Protein AF-A0A358N2P1-F1 (afdb_monomer_lite)

Sequence (95 aa):
FMPDKLRRDQVVLDLVKAFDSAGKPIAAICHGGWIPISAGVY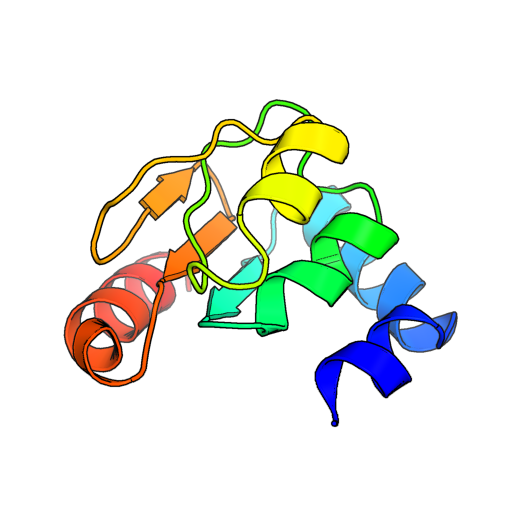RGIRVTGSPGIKDDLVNAGAIYVDEAVVVDGHHVTSRRPEDLPAFCRELIRLI

Radius of gyration: 11.96 Å; chains: 1; bounding box: 27×28×31 Å

Secondary structure (DSSP, 8-state):
-HHHHHTT-HHHHHHHHHHHHTT--EEEETTTTHHHHHHTTTTT-EE---GGGHHHHHHTT-EE---SEEEETTEEEESSGGGHHHHHHHHHTT-

pLDDT: mean 97.61, std 3.9, range [64.19, 98.81]

Foldseek 3Di:
DPLVVLLPDPVLLVVLLVCLVVLAADEAEASNVSNCLSSLNAADAEEEHAPVCQVSSVVSNHNYDPDQWDDGRRYIYGYDPVSVVVRVVVNVVRD

Structure (mmCIF, N/CA/C/O backbone):
data_AF-A0A358N2P1-F1
#
_entry.id   AF-A0A358N2P1-F1
#
loop_
_atom_site.group_PDB
_atom_site.id
_atom_site.type_symbol
_atom_site.label_atom_id
_atom_site.label_alt_id
_atom_site.label_comp_id
_atom_site.label_asym_id
_atom_site.label_entity_id
_atom_site.label_seq_id
_atom_site.pdbx_PDB_ins_code
_atom_site.Cartn_x
_atom_site.Cartn_y
_atom_site.Cartn_z
_atom_site.occupancy
_atom_site.B_iso_or_equiv
_atom_site.auth_seq_id
_atom_site.auth_comp_id
_atom_site.auth_asym_id
_atom_site.auth_atom_id
_atom_site.pdbx_PDB_model_num
ATOM 1 N N . PHE A 1 1 ? 14.985 -1.789 3.943 1.00 64.19 1 PHE A N 1
ATOM 2 C CA . PHE A 1 1 ? 14.303 -1.108 2.819 1.00 64.19 1 PHE A CA 1
ATOM 3 C C . PHE A 1 1 ? 13.188 -0.218 3.369 1.00 64.19 1 PHE A C 1
ATOM 5 O O . PHE A 1 1 ? 12.605 -0.574 4.383 1.00 64.19 1 PHE A O 1
ATOM 12 N N . MET A 1 2 ? 12.926 0.947 2.765 1.00 88.44 2 MET A N 1
ATOM 13 C CA . MET A 1 2 ? 12.067 2.013 3.325 1.00 88.44 2 MET A CA 1
ATOM 14 C C . MET A 1 2 ? 10.668 1.572 3.831 1.00 88.44 2 MET A C 1
ATOM 16 O O . MET A 1 2 ? 10.376 1.880 4.986 1.00 88.44 2 MET A O 1
ATOM 20 N N . PRO A 1 3 ? 9.812 0.856 3.064 1.00 91.19 3 PRO A N 1
ATOM 21 C CA . PRO A 1 3 ? 8.447 0.550 3.520 1.00 91.19 3 PRO A CA 1
ATOM 22 C C . PRO A 1 3 ? 8.410 -0.370 4.750 1.00 91.19 3 PRO A C 1
ATOM 24 O O . PRO A 1 3 ? 7.551 -0.206 5.610 1.00 91.19 3 PRO A O 1
ATOM 27 N N . ASP A 1 4 ? 9.391 -1.265 4.902 1.00 95.56 4 ASP A N 1
ATOM 28 C CA . ASP A 1 4 ? 9.554 -2.087 6.109 1.00 95.56 4 ASP A CA 1
ATOM 29 C C . ASP A 1 4 ? 9.889 -1.255 7.364 1.00 95.56 4 ASP A C 1
ATOM 31 O O . ASP A 1 4 ? 9.498 -1.593 8.484 1.00 95.56 4 ASP A O 1
ATOM 35 N N . LYS A 1 5 ? 10.598 -0.135 7.199 1.00 96.88 5 LYS A N 1
ATOM 36 C CA . LYS A 1 5 ? 10.872 0.773 8.318 1.00 96.88 5 LYS A CA 1
ATOM 37 C C . LYS A 1 5 ? 9.614 1.557 8.700 1.00 96.88 5 LYS A C 1
ATOM 39 O O . LYS A 1 5 ? 9.302 1.656 9.880 1.00 96.88 5 LYS A O 1
ATOM 44 N N . LEU A 1 6 ? 8.877 2.061 7.707 1.00 97.56 6 LEU A N 1
ATOM 45 C CA . LEU A 1 6 ? 7.692 2.900 7.921 1.00 97.56 6 LEU A CA 1
ATOM 46 C C . LEU A 1 6 ? 6.482 2.128 8.461 1.00 97.56 6 LEU A C 1
ATOM 48 O O . LEU A 1 6 ? 5.741 2.664 9.273 1.00 97.56 6 LEU A O 1
ATOM 52 N N . ARG A 1 7 ? 6.294 0.855 8.089 1.00 97.62 7 ARG A N 1
ATOM 53 C CA . ARG A 1 7 ? 5.176 0.029 8.593 1.00 97.62 7 ARG A CA 1
ATOM 54 C C . ARG A 1 7 ? 5.219 -0.245 10.108 1.00 97.62 7 ARG A C 1
ATOM 56 O O . ARG A 1 7 ? 4.277 -0.818 10.645 1.00 97.62 7 ARG A O 1
ATOM 63 N N . ARG A 1 8 ? 6.334 0.084 10.771 1.00 97.75 8 ARG A N 1
ATOM 64 C CA . ARG A 1 8 ? 6.557 -0.054 12.221 1.00 97.75 8 ARG A CA 1
ATOM 65 C C . ARG A 1 8 ? 6.475 1.285 12.961 1.00 97.75 8 ARG A C 1
ATOM 67 O O . ARG A 1 8 ? 6.593 1.303 14.181 1.00 97.75 8 ARG A O 1
ATOM 74 N N . ASP A 1 9 ? 6.317 2.389 12.234 1.00 98.31 9 ASP A N 1
ATOM 75 C CA . ASP A 1 9 ? 6.218 3.730 12.798 1.00 98.31 9 ASP A CA 1
ATOM 76 C C . ASP A 1 9 ? 4.751 4.063 13.094 1.00 98.31 9 ASP A C 1
ATOM 78 O O . ASP A 1 9 ? 3.918 4.112 12.188 1.00 98.31 9 ASP A O 1
ATOM 82 N N . GLN A 1 10 ? 4.433 4.304 14.367 1.00 98.31 10 GLN A N 1
ATOM 83 C CA . GLN A 1 10 ? 3.060 4.556 14.800 1.00 98.31 10 GLN A CA 1
ATOM 84 C C . GLN A 1 10 ? 2.455 5.811 14.155 1.00 98.31 10 GLN A C 1
ATOM 86 O O . GLN A 1 10 ? 1.282 5.794 13.793 1.00 98.31 10 GLN A O 1
ATOM 91 N N . VAL A 1 11 ? 3.250 6.863 13.929 1.00 98.50 11 VAL A N 1
ATOM 92 C CA . VAL A 1 11 ? 2.774 8.108 13.305 1.00 98.50 11 VAL A CA 1
ATOM 93 C C . VAL A 1 11 ? 2.346 7.847 11.862 1.00 98.50 11 VAL A C 1
ATOM 95 O O . VAL A 1 11 ? 1.321 8.358 11.411 1.00 98.50 11 VAL A O 1
ATOM 98 N N . VAL A 1 12 ? 3.093 7.008 11.140 1.00 98.44 12 VAL A N 1
ATOM 99 C CA . VAL A 1 12 ? 2.738 6.602 9.773 1.00 98.44 12 VAL A CA 1
ATOM 100 C C . VAL A 1 12 ? 1.454 5.775 9.768 1.00 98.44 12 VAL A C 1
ATOM 102 O O . VAL A 1 12 ? 0.576 6.016 8.940 1.00 98.44 12 VAL A O 1
ATOM 105 N N . LEU A 1 13 ? 1.325 4.811 10.682 1.00 98.75 13 LEU A N 1
ATOM 106 C CA . L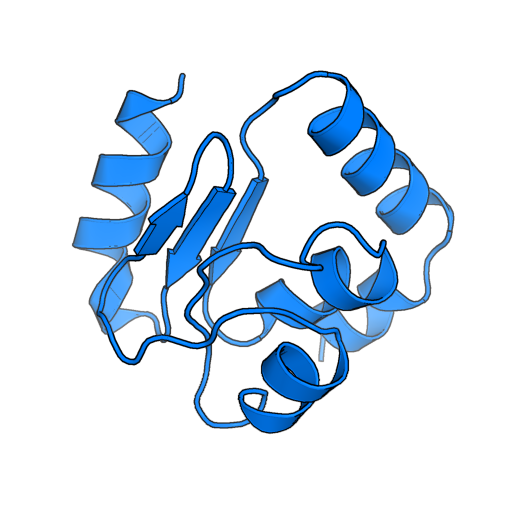EU A 1 13 ? 0.135 3.962 10.751 1.00 98.75 13 LEU A CA 1
ATOM 107 C C . LEU A 1 13 ? -1.123 4.769 11.089 1.00 98.75 13 LEU A C 1
ATOM 109 O O . LEU A 1 13 ? -2.165 4.551 10.472 1.00 98.75 13 LEU A O 1
ATOM 113 N N . ASP A 1 14 ? -1.027 5.715 12.022 1.00 98.75 14 ASP A N 1
ATOM 114 C CA . ASP A 1 14 ? -2.150 6.570 12.412 1.00 98.75 14 ASP A CA 1
ATOM 115 C C . ASP A 1 14 ? -2.554 7.523 11.281 1.00 98.75 14 ASP A C 1
ATOM 117 O O . ASP A 1 14 ? -3.746 7.708 11.032 1.00 98.75 14 ASP A O 1
ATOM 121 N N . LEU A 1 15 ? -1.585 8.050 10.524 1.00 98.69 15 LEU A N 1
ATOM 122 C CA . LEU A 1 15 ? -1.858 8.842 9.324 1.00 98.69 15 LEU A CA 1
ATOM 123 C C . LEU A 1 15 ? -2.630 8.032 8.272 1.00 98.69 15 LEU A C 1
ATOM 125 O O . LEU A 1 15 ? -3.627 8.516 7.738 1.00 98.69 15 LEU A O 1
ATOM 129 N N . VAL A 1 16 ? -2.198 6.799 7.987 1.00 98.69 16 VAL A N 1
ATOM 130 C CA . VAL A 1 16 ? -2.864 5.934 6.999 1.00 98.69 16 VAL A CA 1
ATOM 131 C C . VAL A 1 16 ? -4.286 5.585 7.443 1.00 98.69 16 VAL A C 1
ATOM 133 O O . VAL A 1 16 ? -5.209 5.695 6.641 1.00 98.69 16 VAL A O 1
ATOM 136 N N . LYS A 1 17 ? -4.496 5.254 8.724 1.00 98.81 17 LYS A N 1
ATOM 137 C CA . LYS A 1 17 ? -5.839 5.013 9.283 1.00 98.81 17 LYS A CA 1
ATOM 138 C C . LYS A 1 17 ? -6.736 6.248 9.213 1.00 98.81 17 LYS A C 1
ATOM 140 O O . LYS A 1 17 ? -7.925 6.120 8.928 1.00 98.81 17 LYS A O 1
ATOM 145 N N . ALA A 1 18 ? -6.189 7.437 9.467 1.00 98.81 18 ALA A N 1
ATOM 146 C CA . ALA A 1 18 ? -6.939 8.686 9.373 1.00 98.81 18 ALA A CA 1
ATOM 147 C C . ALA A 1 18 ? -7.354 8.995 7.926 1.00 98.81 18 ALA A C 1
ATOM 149 O O . ALA A 1 18 ? -8.464 9.471 7.699 1.00 98.81 18 ALA A O 1
ATOM 150 N N . PHE A 1 19 ? -6.489 8.705 6.947 1.00 98.69 19 PHE A N 1
ATOM 151 C CA . PHE A 1 19 ? -6.832 8.816 5.526 1.00 98.69 19 PHE A CA 1
ATOM 152 C C . PHE A 1 19 ? -7.944 7.844 5.142 1.00 98.69 19 PHE A C 1
ATOM 154 O O . PHE A 1 19 ? -8.921 8.263 4.526 1.00 98.69 19 PHE A O 1
ATOM 161 N N . ASP A 1 20 ? -7.823 6.590 5.572 1.00 98.69 20 ASP A N 1
ATOM 162 C CA . ASP A 1 20 ? -8.803 5.542 5.300 1.00 98.69 20 ASP A CA 1
ATOM 163 C C . ASP A 1 20 ? -10.181 5.892 5.875 1.00 98.69 20 ASP A C 1
ATOM 165 O O . ASP A 1 20 ? -11.182 5.921 5.163 1.00 98.69 20 ASP A O 1
ATOM 169 N N . SER A 1 21 ? -10.211 6.297 7.148 1.00 98.50 21 SER A N 1
ATOM 170 C CA . SER A 1 21 ? -11.442 6.684 7.851 1.00 98.50 21 SER A CA 1
ATOM 171 C C . SER A 1 21 ? -12.115 7.919 7.241 1.00 98.50 21 SER A C 1
ATOM 173 O O . SER A 1 21 ? -13.318 8.109 7.399 1.00 98.50 21 SER A O 1
ATOM 175 N N . ALA A 1 22 ? -11.347 8.772 6.560 1.00 98.44 22 ALA A N 1
ATOM 176 C CA . ALA A 1 22 ? -11.846 9.958 5.872 1.00 98.44 22 ALA A CA 1
ATOM 177 C C . ALA A 1 22 ? -12.184 9.706 4.389 1.00 98.44 22 ALA A C 1
ATOM 179 O O . ALA A 1 22 ? -12.518 10.663 3.690 1.00 98.44 22 ALA A O 1
ATOM 180 N N . GLY A 1 23 ? -12.056 8.468 3.891 1.00 97.94 23 GLY A N 1
ATOM 181 C CA . GLY A 1 23 ? -12.263 8.127 2.480 1.00 97.94 23 GLY A CA 1
ATOM 182 C C . GLY A 1 23 ? -11.287 8.831 1.531 1.00 97.94 23 GLY A C 1
ATOM 183 O O . GLY A 1 23 ? -11.621 9.094 0.377 1.00 97.94 23 GLY A O 1
ATOM 184 N N . LYS A 1 24 ? -10.099 9.208 2.022 1.00 98.38 24 LYS A N 1
ATOM 185 C CA . LYS A 1 24 ? -9.078 9.893 1.221 1.00 98.38 24 LYS A CA 1
ATOM 186 C C . LYS A 1 24 ? -8.233 8.886 0.444 1.00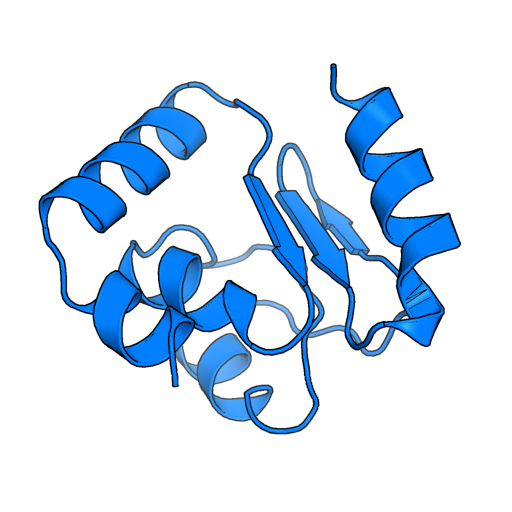 98.38 24 LYS A C 1
ATOM 188 O O . LYS A 1 24 ? -8.011 7.785 0.943 1.00 98.38 24 LYS A O 1
ATOM 193 N N . PRO A 1 25 ? -7.678 9.268 -0.721 1.00 98.19 25 PRO A N 1
ATOM 194 C CA . PRO A 1 25 ? -6.886 8.352 -1.532 1.00 98.19 25 PRO A CA 1
ATOM 195 C C . PRO A 1 25 ? -5.719 7.710 -0.764 1.00 98.19 25 PRO A C 1
ATOM 197 O O . PRO A 1 25 ? -4.884 8.410 -0.185 1.00 98.19 25 PRO A O 1
ATOM 200 N N . ILE A 1 26 ? -5.630 6.378 -0.808 1.00 98.56 26 ILE A N 1
ATOM 201 C CA . ILE A 1 26 ? -4.497 5.581 -0.321 1.00 98.56 26 ILE A CA 1
ATOM 202 C C . ILE A 1 26 ? -3.902 4.836 -1.509 1.00 98.56 26 ILE A C 1
ATOM 204 O O . ILE A 1 26 ? -4.468 3.863 -2.009 1.00 98.56 26 ILE A O 1
ATOM 208 N N . ALA A 1 27 ? -2.729 5.287 -1.947 1.00 98.44 27 ALA A N 1
ATOM 209 C CA . ALA A 1 27 ? -2.068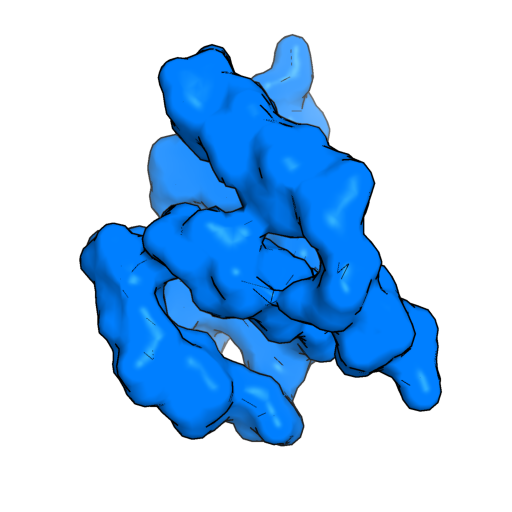 4.759 -3.128 1.00 98.44 27 ALA A CA 1
ATOM 210 C C . ALA A 1 27 ? -0.774 4.019 -2.758 1.00 98.44 27 ALA A C 1
ATOM 212 O O . ALA A 1 27 ? 0.111 4.596 -2.126 1.00 98.44 27 ALA A O 1
ATOM 213 N N . ALA A 1 28 ? -0.641 2.752 -3.155 1.00 98.31 28 ALA A N 1
ATOM 214 C CA . ALA A 1 28 ? 0.532 1.935 -2.844 1.00 98.31 28 ALA A CA 1
ATOM 215 C C . ALA A 1 28 ? 1.029 1.146 -4.060 1.00 98.31 28 ALA A C 1
ATOM 217 O O . ALA A 1 28 ? 0.278 0.431 -4.711 1.00 98.31 28 ALA A O 1
ATOM 218 N N . ILE A 1 29 ? 2.328 1.224 -4.342 1.00 98.44 29 ILE A N 1
ATOM 219 C CA . ILE A 1 29 ? 2.956 0.509 -5.457 1.00 98.44 29 ILE A CA 1
ATOM 220 C C . ILE A 1 29 ? 4.077 -0.406 -4.961 1.00 98.44 29 ILE A C 1
ATOM 222 O O . ILE A 1 29 ? 4.811 -0.066 -4.028 1.00 98.44 29 ILE A O 1
ATOM 226 N N . CYS A 1 30 ? 4.241 -1.564 -5.603 1.00 97.44 30 CYS A N 1
ATOM 227 C CA . CYS A 1 30 ? 5.307 -2.521 -5.314 1.00 97.44 30 CYS A CA 1
ATOM 228 C C . CYS A 1 30 ? 5.255 -3.021 -3.858 1.00 97.44 30 CYS A C 1
ATOM 230 O O . CYS A 1 30 ? 4.306 -3.713 -3.498 1.00 97.44 30 CYS A O 1
ATOM 232 N N . HIS A 1 31 ? 6.242 -2.687 -3.022 1.00 98.12 31 HIS A N 1
ATOM 233 C CA . HIS A 1 31 ? 6.284 -3.061 -1.598 1.00 98.12 31 HIS A CA 1
ATOM 234 C C . HIS A 1 31 ? 5.585 -2.040 -0.684 1.00 98.12 31 HIS A C 1
ATOM 236 O O . HIS A 1 31 ? 5.527 -2.229 0.531 1.00 98.12 31 HIS A O 1
ATOM 242 N N . GLY A 1 32 ? 5.054 -0.947 -1.247 1.00 98.00 32 GLY A N 1
ATOM 243 C CA . GLY A 1 32 ? 4.331 0.076 -0.490 1.00 98.00 32 GLY A CA 1
ATOM 244 C C . GLY A 1 32 ? 3.123 -0.483 0.263 1.00 98.00 32 GLY A C 1
ATOM 245 O O . GLY A 1 32 ? 2.797 0.032 1.327 1.00 98.00 32 GLY A O 1
ATOM 246 N N . GLY A 1 33 ? 2.528 -1.577 -0.233 1.00 97.94 33 GLY A N 1
ATOM 247 C CA . GLY A 1 33 ? 1.371 -2.245 0.370 1.00 97.94 33 GLY A CA 1
ATOM 248 C C . GLY A 1 33 ? 1.593 -2.747 1.802 1.00 97.94 33 GLY A C 1
ATOM 249 O O . GLY A 1 33 ? 0.631 -2.888 2.550 1.00 97.94 33 GLY A O 1
ATOM 250 N N . TRP A 1 34 ? 2.840 -2.940 2.248 1.00 98.56 34 TRP A N 1
ATOM 251 C CA . TRP A 1 34 ? 3.124 -3.316 3.639 1.00 98.56 34 TRP A CA 1
ATOM 252 C C . TRP A 1 34 ? 2.648 -2.296 4.675 1.00 98.56 34 TRP A C 1
ATOM 254 O O . TRP A 1 34 ? 2.298 -2.684 5.789 1.00 98.56 34 TRP A O 1
ATOM 264 N N . ILE A 1 35 ? 2.644 -1.008 4.331 1.00 98.69 35 ILE A N 1
ATOM 265 C CA . ILE A 1 35 ? 2.206 0.048 5.247 1.00 98.69 35 ILE A CA 1
ATOM 266 C C . ILE A 1 35 ? 0.688 -0.057 5.498 1.00 98.69 35 ILE A C 1
ATOM 268 O O . ILE A 1 35 ? 0.313 -0.222 6.658 1.00 98.69 35 ILE A O 1
ATOM 272 N N . PRO A 1 36 ? -0.193 -0.042 4.477 1.00 98.56 36 PRO A N 1
ATOM 273 C CA . PRO A 1 36 ? -1.628 -0.245 4.679 1.00 98.56 36 PRO A CA 1
ATOM 274 C C . PRO A 1 36 ? -1.990 -1.642 5.214 1.00 98.56 36 PRO A C 1
ATOM 276 O O . PRO A 1 36 ? -2.942 -1.744 5.987 1.00 98.56 36 PRO A O 1
ATOM 279 N N . ILE A 1 37 ? -1.202 -2.693 4.924 1.00 98.62 37 ILE A N 1
ATOM 280 C CA . ILE A 1 37 ? -1.317 -3.986 5.629 1.00 98.62 37 ILE A CA 1
ATOM 281 C C . ILE A 1 37 ? -1.164 -3.781 7.142 1.00 98.62 37 ILE A C 1
ATOM 283 O O . ILE A 1 37 ? -2.048 -4.154 7.910 1.00 98.62 37 ILE A O 1
ATOM 287 N N . SER A 1 38 ? -0.057 -3.173 7.581 1.00 98.62 38 SER A N 1
ATOM 288 C CA . SER A 1 38 ? 0.211 -2.936 9.006 1.00 98.62 38 SER A CA 1
ATOM 289 C C . SER A 1 38 ? -0.757 -1.933 9.641 1.00 98.62 38 SER A C 1
ATOM 291 O O . SER A 1 38 ? -1.015 -2.013 10.840 1.00 98.62 38 SER A O 1
ATOM 293 N N . ALA A 1 39 ? -1.323 -1.013 8.858 1.00 98.62 39 ALA A N 1
ATOM 294 C CA . ALA A 1 39 ? -2.371 -0.106 9.315 1.00 98.62 39 ALA A CA 1
ATOM 295 C C . ALA A 1 39 ? -3.736 -0.805 9.466 1.00 98.62 39 ALA A C 1
ATOM 297 O O . ALA A 1 39 ? -4.610 -0.273 10.148 1.00 98.62 39 ALA A O 1
ATOM 298 N N . GLY A 1 40 ? -3.908 -1.998 8.882 1.00 98.44 40 GLY A N 1
ATOM 299 C CA . GLY A 1 40 ? -5.131 -2.797 8.959 1.00 98.44 40 GLY A CA 1
ATOM 300 C C . GLY A 1 40 ? -6.228 -2.380 7.977 1.00 98.44 40 GLY A C 1
ATOM 301 O O . GLY A 1 40 ? -7.367 -2.805 8.146 1.00 98.44 40 GLY A O 1
ATOM 302 N N . VAL A 1 41 ? -5.900 -1.582 6.955 1.00 98.62 41 VAL A N 1
ATOM 303 C CA . VAL A 1 41 ? -6.882 -0.934 6.058 1.00 98.62 41 VAL A CA 1
ATOM 304 C C . VAL A 1 41 ? -7.137 -1.702 4.753 1.00 98.62 41 VAL A C 1
ATOM 306 O O . VAL A 1 41 ? -7.780 -1.197 3.848 1.00 98.62 41 VAL A O 1
ATOM 309 N N . TYR A 1 42 ? -6.621 -2.927 4.619 1.00 98.38 42 TYR A N 1
ATOM 310 C CA . TYR A 1 42 ? -6.777 -3.752 3.406 1.00 98.38 42 TYR A CA 1
ATOM 311 C C . TYR A 1 42 ? -7.708 -4.955 3.559 1.00 98.38 42 TYR A C 1
ATOM 313 O O . TYR A 1 42 ? -7.903 -5.708 2.606 1.00 98.38 42 TYR A O 1
ATOM 321 N N . ARG A 1 43 ? -8.315 -5.159 4.729 1.00 98.44 43 ARG A N 1
ATOM 322 C CA . ARG A 1 43 ? -9.218 -6.295 4.939 1.00 98.44 43 ARG A CA 1
ATOM 323 C C . ARG A 1 43 ? -10.457 -6.167 4.045 1.00 98.44 43 ARG A C 1
ATOM 325 O O . ARG A 1 43 ? -11.230 -5.232 4.199 1.00 98.44 43 ARG A O 1
ATOM 332 N N . GLY A 1 44 ? -10.662 -7.139 3.158 1.00 98.56 44 GLY A N 1
ATOM 333 C CA . GLY A 1 44 ? -11.780 -7.179 2.212 1.00 98.56 44 GLY A CA 1
ATOM 334 C C . GLY A 1 44 ? -11.613 -6.292 0.975 1.00 98.56 44 GLY A C 1
ATOM 335 O O . GLY A 1 44 ? -12.500 -6.294 0.129 1.00 98.56 44 GLY A O 1
ATOM 336 N N . ILE A 1 45 ? -10.493 -5.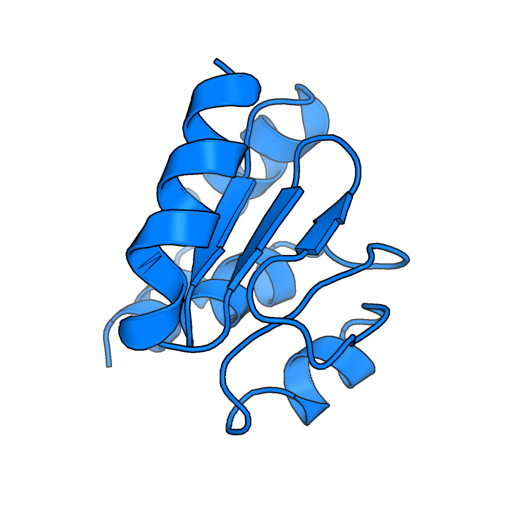576 0.847 1.00 98.69 45 ILE A N 1
ATOM 337 C CA . ILE A 1 45 ? -10.230 -4.654 -0.264 1.00 98.69 45 ILE A CA 1
ATOM 338 C C . ILE A 1 45 ? -9.510 -5.388 -1.395 1.00 98.69 45 ILE A C 1
ATOM 340 O O . ILE A 1 45 ? -8.576 -6.161 -1.148 1.00 98.69 45 ILE A O 1
ATOM 344 N N . ARG A 1 46 ? -9.913 -5.141 -2.644 1.00 98.81 46 ARG A N 1
ATOM 345 C CA . ARG A 1 46 ? -9.189 -5.601 -3.834 1.00 98.81 46 ARG A CA 1
ATOM 346 C C . ARG A 1 46 ? -7.905 -4.802 -4.004 1.00 98.81 46 ARG A C 1
ATOM 348 O O . ARG A 1 46 ? -7.927 -3.581 -4.122 1.00 98.81 46 ARG A O 1
ATOM 355 N N . VAL A 1 47 ? -6.778 -5.501 -4.067 1.00 98.81 47 VAL A N 1
ATOM 356 C CA . VAL A 1 47 ? -5.454 -4.882 -4.191 1.00 98.81 47 VAL A CA 1
ATOM 357 C C . VAL A 1 47 ? -4.552 -5.690 -5.110 1.00 98.81 47 VAL A C 1
ATOM 359 O O . VAL A 1 47 ? -4.733 -6.887 -5.309 1.00 98.81 47 VAL A O 1
ATOM 362 N N . THR A 1 48 ? -3.521 -5.040 -5.623 1.00 98.75 48 THR A N 1
ATOM 363 C CA . THR A 1 48 ? -2.357 -5.680 -6.230 1.00 98.75 48 THR A CA 1
ATOM 364 C C . THR A 1 48 ? -1.090 -5.193 -5.524 1.00 98.75 48 THR A C 1
ATOM 366 O O . THR A 1 48 ? -1.126 -4.327 -4.649 1.00 98.75 48 THR A O 1
ATOM 369 N N . GLY A 1 49 ? 0.058 -5.762 -5.864 1.00 98.00 49 GLY A N 1
ATOM 370 C CA . GLY A 1 49 ? 1.334 -5.409 -5.253 1.00 98.00 49 GLY A CA 1
ATOM 371 C C . GLY A 1 49 ? 2.474 -6.236 -5.817 1.00 98.00 49 GLY A C 1
ATOM 372 O O . GLY A 1 49 ? 2.262 -7.112 -6.660 1.00 98.00 49 GLY A O 1
ATOM 373 N N . SER A 1 50 ? 3.697 -5.950 -5.368 1.00 97.38 50 SER A N 1
ATOM 374 C CA . SER A 1 50 ? 4.857 -6.740 -5.784 1.00 97.38 50 SER A CA 1
ATOM 375 C C . SER A 1 50 ? 4.605 -8.230 -5.511 1.00 97.38 50 SER A C 1
ATOM 377 O O . SER A 1 50 ? 4.101 -8.557 -4.434 1.00 97.38 50 SER A O 1
ATOM 379 N N . PRO A 1 51 ? 5.001 -9.146 -6.415 1.00 95.50 51 PRO A N 1
ATOM 380 C CA . PRO A 1 51 ? 4.897 -10.582 -6.160 1.00 95.50 51 PRO A CA 1
ATOM 381 C C . PRO A 1 51 ? 5.542 -11.009 -4.833 1.00 95.50 51 PRO A C 1
ATOM 383 O O . PRO A 1 51 ? 5.047 -11.926 -4.186 1.00 95.50 51 PRO A O 1
ATOM 386 N N . GLY A 1 52 ? 6.593 -10.304 -4.390 1.00 96.25 52 GLY A N 1
ATOM 387 C CA . GLY A 1 52 ? 7.289 -10.573 -3.128 1.00 96.25 52 GLY A CA 1
ATOM 388 C C . GLY A 1 52 ? 6.479 -10.291 -1.857 1.00 96.25 52 GLY A C 1
ATOM 389 O O . GLY A 1 52 ? 6.900 -10.720 -0.791 1.00 96.25 52 GLY A O 1
ATOM 390 N N . ILE A 1 53 ? 5.337 -9.599 -1.957 1.00 97.38 53 ILE A N 1
ATOM 391 C CA . ILE A 1 53 ? 4.445 -9.306 -0.819 1.00 97.38 53 ILE A CA 1
ATOM 392 C C . ILE A 1 53 ? 3.036 -9.876 -1.008 1.00 97.38 53 ILE A C 1
ATOM 394 O O . ILE A 1 53 ? 2.123 -9.531 -0.260 1.00 97.38 53 ILE A O 1
ATOM 398 N N . LYS A 1 54 ? 2.827 -10.719 -2.029 1.00 98.38 54 LYS A N 1
ATOM 399 C CA . LYS A 1 54 ? 1.512 -11.296 -2.338 1.00 98.38 54 LYS A CA 1
ATOM 400 C C . LYS A 1 54 ? 0.922 -12.018 -1.127 1.00 98.38 54 LYS A C 1
ATOM 402 O O . LYS A 1 54 ? -0.225 -11.765 -0.769 1.00 98.38 54 LYS A O 1
ATOM 407 N N . ASP A 1 55 ? 1.710 -12.879 -0.492 1.00 98.69 55 ASP A N 1
ATOM 408 C CA . ASP A 1 55 ? 1.236 -13.669 0.645 1.00 98.69 55 ASP A CA 1
ATOM 409 C C . ASP A 1 55 ? 0.938 -12.778 1.857 1.00 98.69 55 ASP A C 1
ATOM 411 O O . ASP A 1 55 ? -0.038 -13.016 2.560 1.00 98.69 55 ASP A O 1
ATOM 415 N N . ASP A 1 56 ? 1.694 -11.693 2.057 1.00 98.62 56 ASP A N 1
ATOM 416 C CA . ASP A 1 56 ? 1.398 -10.707 3.102 1.00 98.62 56 ASP A CA 1
ATOM 417 C C . ASP A 1 56 ? 0.050 -10.011 2.867 1.00 98.62 56 ASP A C 1
ATOM 419 O O . ASP A 1 56 ? -0.718 -9.824 3.810 1.00 98.62 56 ASP A O 1
ATOM 423 N N . LEU A 1 57 ? -0.254 -9.641 1.615 1.00 98.69 57 LEU A N 1
ATOM 424 C CA . LEU A 1 57 ? -1.532 -9.023 1.239 1.00 98.69 57 LEU A CA 1
ATOM 425 C C . LEU A 1 57 ? -2.698 -9.983 1.507 1.00 98.69 57 LEU A C 1
ATOM 427 O O . LEU A 1 57 ? -3.681 -9.596 2.141 1.00 98.69 57 LEU A O 1
ATOM 431 N N . VAL A 1 58 ? -2.567 -11.242 1.081 1.00 98.75 58 VAL A N 1
ATOM 432 C CA . VAL A 1 58 ? -3.590 -12.278 1.293 1.00 98.75 58 VAL A CA 1
ATOM 433 C C . VAL A 1 58 ? -3.781 -12.563 2.786 1.00 98.75 58 VAL A C 1
ATOM 435 O O . VAL A 1 58 ? -4.911 -12.566 3.271 1.00 98.75 58 VAL A O 1
ATOM 438 N N . ASN A 1 59 ? -2.695 -12.728 3.544 1.00 98.81 59 ASN A N 1
ATOM 439 C CA . ASN A 1 59 ? -2.748 -13.001 4.983 1.00 98.81 59 ASN A CA 1
ATOM 440 C C . ASN A 1 59 ? -3.327 -11.828 5.791 1.00 98.81 59 ASN A C 1
ATOM 442 O O . ASN A 1 59 ? -3.933 -12.040 6.841 1.00 98.81 59 ASN A O 1
ATOM 446 N N . ALA A 1 60 ? -3.191 -10.594 5.298 1.00 98.56 60 ALA A N 1
ATOM 447 C CA . ALA A 1 60 ? -3.837 -9.415 5.873 1.00 98.56 60 ALA A CA 1
ATOM 448 C C . ALA A 1 60 ? -5.354 -9.344 5.594 1.00 98.56 60 ALA A C 1
ATOM 450 O O . ALA A 1 60 ? -6.042 -8.470 6.127 1.00 98.56 60 ALA A O 1
ATOM 451 N N . GLY A 1 61 ? -5.885 -10.264 4.783 1.00 98.62 61 GLY A N 1
ATOM 452 C CA . GLY A 1 61 ? -7.292 -10.332 4.398 1.00 98.62 61 GLY A CA 1
ATOM 453 C C . GLY A 1 61 ? -7.642 -9.511 3.159 1.00 98.62 61 GLY A C 1
ATOM 454 O O . GLY A 1 61 ? -8.826 -9.268 2.933 1.00 98.62 61 GLY A O 1
ATOM 455 N N . ALA A 1 62 ? -6.653 -9.067 2.381 1.00 98.75 62 ALA A N 1
ATOM 456 C CA . ALA A 1 62 ? -6.892 -8.388 1.114 1.00 98.75 62 ALA A CA 1
ATOM 457 C C . ALA A 1 62 ? -7.241 -9.386 0.002 1.00 98.75 62 ALA A C 1
ATOM 459 O O . ALA A 1 62 ? -6.788 -10.534 -0.000 1.00 98.75 62 ALA A O 1
ATOM 460 N N . ILE A 1 63 ? -8.011 -8.935 -0.985 1.00 98.81 63 ILE A N 1
ATOM 461 C CA . ILE A 1 63 ? -8.339 -9.711 -2.181 1.00 98.81 63 ILE A CA 1
ATOM 462 C C . ILE A 1 63 ? -7.272 -9.395 -3.233 1.00 98.81 63 ILE A C 1
ATOM 464 O O . ILE A 1 63 ? -7.382 -8.419 -3.974 1.00 98.81 63 ILE A O 1
ATOM 468 N N . TYR A 1 64 ? -6.204 -10.195 -3.268 1.00 98.62 64 TYR A N 1
ATOM 469 C CA . TYR A 1 64 ? -5.117 -9.996 -4.227 1.00 98.62 64 TYR A CA 1
ATOM 470 C C . TYR A 1 64 ? -5.564 -10.291 -5.666 1.00 98.62 64 TYR A C 1
ATOM 472 O O . TYR A 1 64 ? -6.111 -11.360 -5.945 1.00 98.62 64 TYR A O 1
ATOM 480 N N . VAL A 1 65 ? -5.255 -9.381 -6.589 1.00 98.31 65 VAL A N 1
ATOM 481 C CA . VAL A 1 65 ? -5.513 -9.514 -8.027 1.00 98.31 65 VAL A CA 1
ATOM 482 C C . VAL A 1 65 ? -4.240 -9.177 -8.803 1.00 98.31 65 VAL A C 1
ATOM 484 O O . VAL A 1 65 ? -3.641 -8.129 -8.580 1.00 98.31 65 VAL A O 1
ATOM 487 N N . ASP A 1 66 ? -3.818 -10.038 -9.732 1.00 97.94 66 ASP A N 1
ATOM 488 C CA . ASP A 1 66 ? -2.633 -9.785 -10.566 1.00 97.94 66 ASP A CA 1
ATOM 489 C C . ASP A 1 66 ? -2.968 -8.892 -11.775 1.00 97.94 66 ASP A C 1
ATOM 491 O O . ASP A 1 66 ? -3.039 -9.335 -12.920 1.00 97.94 66 ASP A O 1
ATOM 495 N N . GLU A 1 67 ? -3.184 -7.607 -11.504 1.00 98.44 67 GLU A N 1
ATOM 496 C CA . GLU A 1 67 ? -3.433 -6.567 -12.506 1.00 98.44 67 GLU A CA 1
ATOM 497 C C . GLU A 1 67 ? -2.404 -5.434 -12.398 1.00 98.44 67 GLU A C 1
ATOM 499 O O . GLU A 1 67 ? -1.785 -5.229 -11.352 1.00 98.44 67 GLU A O 1
ATOM 504 N N . ALA A 1 68 ? -2.203 -4.692 -13.494 1.00 98.38 68 ALA A N 1
ATOM 505 C CA . ALA A 1 68 ? -1.278 -3.553 -13.533 1.00 98.38 68 ALA A CA 1
ATOM 506 C C . ALA A 1 68 ? -1.689 -2.443 -12.562 1.00 98.38 68 ALA A C 1
ATOM 508 O O . ALA A 1 68 ? -0.853 -1.852 -11.882 1.00 98.38 68 ALA A O 1
ATOM 509 N N . VAL A 1 69 ? -2.986 -2.176 -12.473 1.00 98.75 69 VAL A N 1
ATOM 510 C CA . VAL A 1 69 ? -3.564 -1.255 -11.505 1.00 98.75 69 VAL A CA 1
ATOM 511 C C . VAL A 1 69 ? -4.861 -1.854 -10.994 1.00 98.75 69 VAL A C 1
ATOM 513 O O . VAL A 1 69 ? -5.637 -2.387 -11.780 1.00 98.75 69 VAL A O 1
ATOM 516 N N . VAL A 1 70 ? -5.086 -1.768 -9.690 1.00 98.81 70 VAL A N 1
ATOM 517 C CA . VAL A 1 70 ? -6.356 -2.122 -9.058 1.00 98.81 70 VAL A CA 1
ATOM 518 C C . VAL A 1 70 ? -6.854 -0.897 -8.312 1.00 98.81 70 VAL A C 1
ATOM 520 O O . VAL A 1 70 ? -6.101 -0.296 -7.541 1.00 98.81 70 VAL A O 1
ATOM 523 N N . VAL A 1 71 ? -8.110 -0.538 -8.563 1.00 98.75 71 VAL A N 1
ATOM 524 C CA . VAL A 1 71 ? -8.828 0.525 -7.859 1.00 98.75 71 VAL A CA 1
ATOM 525 C C . VAL A 1 71 ? -10.004 -0.106 -7.129 1.00 98.75 71 VAL A C 1
ATOM 527 O O . VAL A 1 71 ? -10.791 -0.827 -7.745 1.00 98.75 71 VAL A O 1
ATOM 530 N N . ASP A 1 72 ? -10.118 0.167 -5.835 1.00 98.69 72 ASP A N 1
ATOM 531 C CA . ASP A 1 72 ? -11.247 -0.252 -5.005 1.00 98.69 72 ASP A CA 1
ATOM 532 C C . ASP A 1 72 ? -11.576 0.863 -4.007 1.00 98.69 72 ASP A C 1
ATOM 534 O O . ASP A 1 72 ? -10.808 1.139 -3.082 1.00 98.69 72 ASP A O 1
ATOM 538 N N . GLY A 1 73 ? -12.672 1.583 -4.258 1.00 97.94 73 GLY A N 1
ATOM 539 C CA . GLY A 1 73 ? -13.004 2.808 -3.530 1.00 97.94 73 GLY A CA 1
ATOM 540 C C . GLY A 1 73 ? -11.886 3.853 -3.621 1.00 97.94 73 GLY A C 1
ATOM 541 O O . GLY A 1 73 ? -11.481 4.254 -4.713 1.00 97.94 73 GLY A O 1
ATOM 542 N N . HIS A 1 74 ? -11.381 4.290 -2.466 1.00 98.25 74 HIS A N 1
ATOM 543 C CA . HIS A 1 74 ? -10.265 5.235 -2.344 1.00 98.25 74 HIS A CA 1
ATOM 544 C C . HIS A 1 74 ? -8.879 4.564 -2.341 1.00 98.25 74 HIS A C 1
ATOM 546 O O . HIS A 1 74 ? -7.874 5.252 -2.151 1.00 98.25 74 HIS A O 1
ATOM 552 N N . HIS A 1 75 ? -8.779 3.251 -2.572 1.00 98.69 75 HIS A N 1
ATOM 553 C CA . HIS A 1 75 ? -7.497 2.552 -2.683 1.00 98.69 75 HIS A CA 1
ATOM 554 C C . HIS A 1 75 ? -7.050 2.405 -4.141 1.00 98.69 75 HIS A C 1
ATOM 556 O O . HIS A 1 75 ? -7.807 1.935 -4.988 1.00 98.69 75 HIS A O 1
ATOM 562 N N . VAL A 1 76 ? -5.785 2.737 -4.422 1.00 98.75 76 VAL A N 1
ATOM 563 C CA . VAL A 1 76 ? -5.141 2.521 -5.732 1.00 98.75 76 VAL A CA 1
ATOM 564 C C . VAL A 1 76 ? -3.857 1.739 -5.530 1.00 98.75 76 VAL A C 1
ATOM 566 O O . VAL A 1 76 ? -2.988 2.142 -4.758 1.00 98.75 76 VAL A O 1
ATOM 569 N N . THR A 1 77 ? -3.703 0.617 -6.223 1.00 98.81 77 THR A N 1
ATOM 570 C CA . THR A 1 77 ? -2.519 -0.233 -6.062 1.00 98.81 77 THR A CA 1
ATOM 571 C C . THR A 1 77 ? -1.935 -0.701 -7.386 1.00 98.81 77 THR A C 1
ATOM 573 O O . THR A 1 77 ? -2.673 -0.879 -8.349 1.00 98.81 77 THR A O 1
ATOM 576 N N . SER A 1 78 ? -0.611 -0.896 -7.435 1.00 98.81 78 SER A N 1
ATOM 577 C CA . SER A 1 78 ? 0.119 -1.393 -8.618 1.00 98.81 78 SER A CA 1
ATOM 578 C C . SER A 1 78 ? 1.331 -2.252 -8.236 1.00 98.81 78 SER A C 1
ATOM 580 O O . SER A 1 78 ? 1.849 -2.165 -7.119 1.00 98.81 78 SER A O 1
ATOM 582 N N . ARG A 1 79 ? 1.827 -3.090 -9.155 1.00 98.56 79 ARG A N 1
ATOM 583 C CA . ARG A 1 79 ? 2.806 -4.143 -8.812 1.00 98.56 79 ARG A CA 1
ATOM 584 C C . ARG A 1 79 ? 4.252 -3.681 -8.870 1.00 98.56 79 ARG A C 1
ATOM 586 O O . ARG A 1 79 ? 5.073 -4.147 -8.082 1.00 98.56 79 ARG A O 1
ATOM 593 N N . ARG A 1 80 ? 4.592 -2.821 -9.828 1.00 97.62 80 ARG A N 1
ATOM 594 C CA . ARG A 1 80 ? 5.986 -2.525 -10.203 1.00 97.62 80 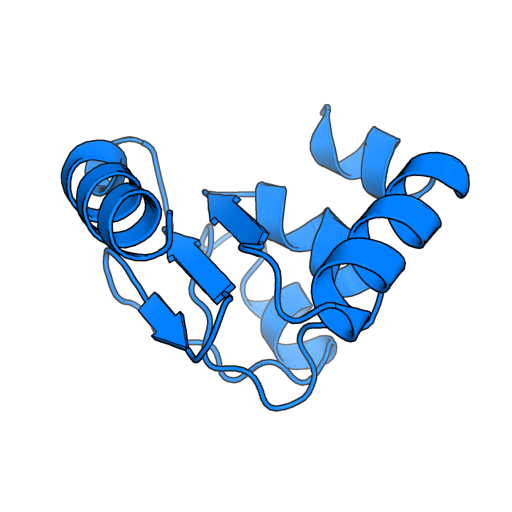ARG A CA 1
ATOM 595 C C . ARG A 1 80 ? 6.103 -1.219 -11.001 1.00 97.62 80 ARG A C 1
ATOM 597 O O . ARG A 1 80 ? 5.077 -0.731 -11.467 1.00 97.62 80 ARG A O 1
ATOM 604 N N . PRO A 1 81 ? 7.310 -0.639 -11.158 1.00 97.81 81 PRO A N 1
ATOM 605 C CA . PRO A 1 81 ? 7.499 0.639 -11.849 1.00 97.81 81 PRO A CA 1
ATOM 606 C C . PRO A 1 81 ? 6.908 0.704 -13.263 1.00 97.81 81 PRO A C 1
ATOM 608 O O . PRO A 1 81 ? 6.437 1.758 -13.676 1.00 97.81 81 PRO A O 1
ATOM 611 N N . GLU A 1 82 ? 6.865 -0.411 -13.989 1.00 98.38 82 GLU A N 1
ATOM 612 C CA . GLU A 1 82 ? 6.266 -0.496 -15.326 1.00 98.38 82 GLU A CA 1
ATOM 613 C C . GLU A 1 82 ? 4.763 -0.167 -15.321 1.00 98.38 82 GLU A C 1
ATOM 615 O O . GLU A 1 82 ? 4.225 0.290 -16.326 1.00 98.38 82 GLU A O 1
ATOM 620 N N . ASP A 1 83 ? 4.090 -0.350 -14.182 1.00 98.56 83 ASP A N 1
ATOM 621 C CA . ASP A 1 83 ? 2.671 -0.049 -14.014 1.00 98.56 83 ASP A CA 1
ATOM 622 C C . ASP A 1 83 ? 2.415 1.441 -13.656 1.00 98.56 83 ASP A C 1
ATOM 624 O O . ASP A 1 83 ? 1.258 1.863 -13.584 1.00 98.56 83 ASP A O 1
ATOM 628 N N . LEU A 1 84 ? 3.460 2.269 -13.465 1.00 98.56 84 LEU A N 1
ATOM 629 C CA . LEU A 1 84 ? 3.341 3.691 -13.084 1.00 98.56 84 LEU A CA 1
ATOM 630 C C . LEU A 1 84 ? 2.396 4.516 -13.978 1.00 98.56 84 LEU A C 1
ATOM 632 O O . LEU A 1 84 ? 1.619 5.296 -13.424 1.00 98.56 84 LEU A O 1
ATOM 636 N N . PRO A 1 85 ? 2.386 4.372 -15.321 1.00 98.62 85 PRO A N 1
ATOM 637 C CA . PRO A 1 85 ? 1.450 5.122 -16.158 1.00 98.62 85 PRO A CA 1
ATOM 638 C C . PRO A 1 85 ? -0.020 4.829 -15.829 1.00 98.62 85 PRO A C 1
ATOM 640 O O . PRO A 1 85 ? -0.861 5.726 -15.890 1.00 98.62 85 PRO A O 1
ATOM 643 N N . ALA A 1 86 ? -0.342 3.583 -15.469 1.00 98.50 86 ALA A N 1
ATOM 644 C CA . ALA A 1 86 ? -1.686 3.201 -15.054 1.00 98.50 86 ALA A CA 1
ATOM 645 C C . ALA A 1 86 ? -1.983 3.669 -13.625 1.00 98.50 86 ALA A C 1
ATOM 647 O O . ALA A 1 86 ? -3.014 4.296 -13.399 1.00 98.50 86 ALA A O 1
ATOM 648 N N . PHE A 1 87 ? -1.044 3.448 -12.704 1.00 98.75 87 PHE A N 1
ATOM 649 C CA . PHE A 1 87 ? -1.121 3.886 -11.312 1.00 98.75 87 PHE A CA 1
ATOM 650 C C . PHE A 1 87 ? -1.407 5.388 -11.180 1.00 98.75 87 PHE A C 1
ATOM 652 O O . PHE A 1 87 ? -2.384 5.783 -10.548 1.00 98.75 87 PHE A O 1
ATOM 659 N N . CYS A 1 88 ? -0.585 6.232 -11.814 1.00 98.50 88 CYS A N 1
ATOM 660 C CA . CYS A 1 88 ? -0.714 7.686 -11.725 1.00 98.50 88 CYS A CA 1
ATOM 661 C C . CYS A 1 88 ? -2.028 8.178 -12.336 1.00 98.50 88 CYS A C 1
ATOM 663 O O . CYS A 1 88 ? -2.658 9.073 -11.782 1.00 98.50 88 CYS A O 1
ATOM 665 N N . ARG A 1 89 ? -2.463 7.585 -13.456 1.00 98.50 89 ARG A N 1
ATOM 666 C CA . ARG A 1 89 ? -3.732 7.949 -14.096 1.00 98.50 89 ARG A CA 1
ATOM 667 C C . ARG A 1 89 ? -4.920 7.687 -13.173 1.00 98.50 89 ARG A C 1
ATOM 669 O O . ARG A 1 89 ? -5.777 8.556 -13.061 1.00 98.50 89 ARG A O 1
ATOM 676 N N . GLU A 1 90 ? -4.983 6.516 -12.541 1.00 98.44 90 GLU A N 1
ATOM 677 C CA . GLU A 1 90 ? -6.094 6.201 -11.636 1.00 98.44 90 GLU A CA 1
ATOM 678 C C . GLU A 1 90 ? -6.026 7.018 -10.341 1.00 98.44 90 GLU A C 1
ATOM 680 O O . GLU A 1 90 ? -7.053 7.506 -9.885 1.00 98.44 90 GLU A O 1
ATOM 685 N N . LEU A 1 91 ? -4.829 7.261 -9.796 1.00 98.12 91 LEU A N 1
ATOM 686 C CA . LEU A 1 91 ? -4.662 8.122 -8.622 1.00 98.12 91 LEU A CA 1
ATOM 687 C C . LEU A 1 91 ? -5.157 9.553 -8.872 1.00 98.12 91 LEU A C 1
ATOM 689 O O . LEU A 1 91 ? -5.869 10.103 -8.039 1.00 98.12 91 LEU A O 1
ATOM 693 N N . ILE A 1 92 ? -4.817 10.148 -10.019 1.00 98.06 92 ILE A N 1
ATOM 694 C CA . ILE A 1 92 ? -5.251 11.510 -10.370 1.00 98.06 92 ILE A CA 1
ATOM 695 C C . ILE A 1 92 ? -6.780 11.606 -10.479 1.00 98.06 92 ILE A C 1
ATOM 697 O O . ILE A 1 92 ? -7.331 12.654 -10.181 1.00 98.06 92 ILE A O 1
ATOM 701 N N . ARG A 1 93 ? -7.485 10.533 -10.862 1.00 97.25 93 ARG A N 1
ATOM 702 C CA . ARG A 1 93 ? -8.959 10.530 -10.943 1.00 97.25 93 ARG A CA 1
ATOM 703 C C . ARG A 1 93 ? -9.656 10.577 -9.581 1.00 97.25 93 ARG A C 1
ATOM 705 O O . ARG A 1 93 ? -10.858 10.822 -9.548 1.00 97.25 93 ARG A O 1
ATOM 712 N N . LEU A 1 94 ? -8.938 10.301 -8.492 1.00 93.00 94 LEU A N 1
ATOM 713 C CA . LEU A 1 94 ? -9.473 10.319 -7.128 1.00 93.00 94 LEU A CA 1
ATOM 714 C C . LEU A 1 94 ? -9.261 11.657 -6.399 1.00 93.00 94 LEU A C 1
ATOM 716 O O . LEU A 1 94 ? -9.641 11.769 -5.233 1.00 93.00 94 LEU A O 1
ATOM 720 N N . ILE A 1 95 ? -8.616 12.633 -7.046 1.00 87.62 95 ILE A N 1
ATOM 721 C CA . ILE A 1 95 ? -8.293 13.962 -6.504 1.00 87.62 95 ILE A CA 1
ATOM 722 C C . ILE A 1 95 ? -9.086 15.009 -7.284 1.00 87.62 95 ILE A C 1
ATOM 724 O O . ILE A 1 95 ? -9.610 15.937 -6.629 1.00 87.62 95 ILE A O 1
#